Protein AF-A0A960NWM0-F1 (afdb_monomer)

Mean predicted aligned error: 8.38 Å

Secondary structure (DSSP, 8-state):
--EEE-HHHHHHHHTT-S-HHHHHHHHTT-EEE-TTHHHHHHHHHH-SS--SHHHHHHHHS-HHHHHHHHHGGGSS-----

Foldseek 3Di:
DADEDELVQVLCLQLVNHDPVSVVCVVVVRYDYDPCNVVLQVCLVPDPPNDDPNVVVLVVRDPVSNVSSVVCVVVDDDDDD

Radius of gyration: 12.51 Å; Cα contacts (8 Å, |Δi|>4): 63; chains: 1; bounding box: 30×26×30 Å

Structure (mmCIF, N/CA/C/O backbone):
data_AF-A0A960NWM0-F1
#
_entry.id   AF-A0A960NWM0-F1
#
loop_
_atom_site.group_PDB
_atom_site.id
_atom_site.type_symbol
_atom_site.label_atom_id
_atom_site.label_alt_id
_atom_site.label_comp_id
_atom_site.label_asym_id
_atom_site.label_entity_id
_atom_site.label_seq_id
_atom_site.pdbx_PDB_ins_code
_atom_site.Cartn_x
_atom_site.Cartn_y
_atom_site.Cartn_z
_atom_site.occupancy
_atom_site.B_iso_or_equiv
_atom_site.auth_seq_id
_atom_site.auth_comp_id
_atom_site.auth_asym_id
_atom_site.auth_atom_id
_atom_site.pdbx_PDB_model_num
ATOM 1 N N . MET A 1 1 ? -13.723 0.197 15.425 1.00 66.44 1 MET A N 1
ATOM 2 C CA . MET A 1 1 ? -12.676 1.126 15.919 1.00 66.44 1 MET A CA 1
ATOM 3 C C . MET A 1 1 ? -12.005 1.724 14.698 1.00 66.44 1 MET A C 1
ATOM 5 O O . MET A 1 1 ? -11.787 0.982 13.763 1.00 66.44 1 MET A O 1
ATOM 9 N N . THR A 1 2 ? -11.729 3.025 14.641 1.00 75.88 2 THR A N 1
ATOM 10 C CA . THR A 1 2 ? -11.229 3.658 13.405 1.00 75.88 2 THR A CA 1
ATOM 11 C C . THR A 1 2 ? -9.709 3.788 13.437 1.00 75.88 2 THR A C 1
ATOM 13 O O . THR A 1 2 ? -9.178 4.405 14.360 1.00 75.88 2 THR A O 1
ATOM 16 N N . LEU A 1 3 ? -9.013 3.236 12.438 1.00 85.44 3 LEU A N 1
ATOM 17 C CA . LEU A 1 3 ? -7.555 3.285 12.324 1.00 85.44 3 LEU A CA 1
ATOM 18 C C . LEU A 1 3 ? -7.146 4.252 11.207 1.00 85.44 3 LEU A C 1
ATOM 20 O O . LEU A 1 3 ? -7.481 4.049 10.041 1.00 85.44 3 LEU A O 1
ATOM 24 N N . VAL A 1 4 ? -6.407 5.306 11.552 1.00 85.62 4 VAL A N 1
ATOM 25 C CA . VAL A 1 4 ? -5.805 6.205 10.558 1.00 85.62 4 VAL A CA 1
ATOM 26 C C . VAL A 1 4 ? -4.387 5.729 10.281 1.00 85.62 4 VAL A C 1
ATOM 28 O O . VAL A 1 4 ? -3.568 5.675 11.196 1.00 85.62 4 VAL A O 1
ATOM 31 N N . VAL A 1 5 ? -4.098 5.397 9.025 1.00 85.38 5 VAL A N 1
ATOM 32 C CA . VAL A 1 5 ? -2.791 4.888 8.598 1.00 85.38 5 VAL A CA 1
ATOM 33 C C . VAL A 1 5 ? -2.101 5.852 7.642 1.00 85.38 5 VAL A C 1
ATOM 35 O O . VAL A 1 5 ? -2.746 6.617 6.916 1.00 85.38 5 VAL A O 1
ATOM 38 N N . ASP A 1 6 ? -0.770 5.814 7.641 1.00 86.56 6 ASP A N 1
ATOM 39 C CA . ASP A 1 6 ? 0.029 6.500 6.633 1.00 86.56 6 ASP A CA 1
ATOM 40 C C . ASP A 1 6 ? 0.043 5.734 5.296 1.00 86.56 6 ASP A C 1
ATOM 42 O O . ASP A 1 6 ? -0.486 4.628 5.159 1.00 86.56 6 ASP A O 1
ATOM 46 N N . ASP A 1 7 ? 0.663 6.334 4.283 1.00 81.06 7 ASP A N 1
ATOM 47 C CA . ASP A 1 7 ? 0.732 5.749 2.945 1.00 81.06 7 ASP A CA 1
ATOM 48 C C . ASP A 1 7 ? 1.562 4.462 2.870 1.00 81.06 7 ASP A C 1
ATOM 50 O O . ASP A 1 7 ? 1.361 3.666 1.954 1.00 81.06 7 ASP A O 1
ATOM 54 N N . ALA A 1 8 ? 2.531 4.274 3.769 1.00 82.81 8 ALA A N 1
ATOM 55 C CA . ALA A 1 8 ? 3.375 3.089 3.767 1.00 82.81 8 ALA A CA 1
ATOM 56 C C . ALA A 1 8 ? 2.590 1.880 4.282 1.00 82.81 8 ALA A C 1
ATOM 58 O O . ALA A 1 8 ? 2.614 0.827 3.650 1.00 82.81 8 ALA A O 1
ATOM 59 N N . LEU A 1 9 ? 1.836 2.058 5.367 1.00 87.81 9 LEU A N 1
ATOM 60 C CA . LEU A 1 9 ? 0.932 1.036 5.891 1.00 87.81 9 LEU A CA 1
ATOM 61 C C . LEU A 1 9 ? -0.231 0.762 4.935 1.00 87.81 9 LEU A C 1
ATOM 63 O O . LEU A 1 9 ? -0.599 -0.391 4.723 1.00 87.81 9 LEU A O 1
ATOM 67 N N . LEU A 1 10 ? -0.771 1.800 4.291 1.00 85.81 10 LEU A N 1
ATOM 68 C CA . LEU A 1 10 ? -1.773 1.617 3.245 1.00 85.81 10 LEU A CA 1
ATOM 69 C C . LEU A 1 10 ? -1.224 0.812 2.060 1.00 85.81 10 LEU A C 1
ATOM 71 O O . LEU A 1 10 ? -1.919 -0.052 1.530 1.00 85.81 10 LEU A O 1
ATOM 75 N N . LEU A 1 11 ? 0.015 1.084 1.638 1.00 84.62 11 LEU A N 1
ATOM 76 C CA . LEU A 1 11 ? 0.665 0.316 0.580 1.00 84.62 11 LEU A CA 1
ATOM 77 C C . LEU A 1 11 ? 0.765 -1.165 0.959 1.00 84.62 11 LEU A C 1
ATOM 79 O O . LEU A 1 11 ? 0.504 -2.019 0.115 1.00 84.62 11 LEU A O 1
ATOM 83 N N . ASP A 1 12 ? 1.105 -1.463 2.211 1.00 88.31 12 ASP A N 1
ATOM 84 C CA . ASP A 1 12 ? 1.221 -2.838 2.694 1.00 88.31 12 ASP A CA 1
ATOM 85 C C . ASP A 1 12 ? -0.135 -3.560 2.691 1.00 88.31 12 ASP A C 1
ATOM 87 O O . ASP A 1 12 ? -0.214 -4.713 2.258 1.00 88.31 12 ASP A O 1
ATOM 91 N N . VAL A 1 13 ? -1.216 -2.868 3.071 1.00 88.31 13 VAL A N 1
ATOM 92 C CA . VAL A 1 13 ? -2.595 -3.381 2.970 1.00 88.31 13 VAL A CA 1
ATOM 93 C C . VAL A 1 13 ? -2.953 -3.690 1.516 1.00 88.31 13 VAL A C 1
ATOM 95 O O . VAL A 1 13 ? -3.379 -4.797 1.195 1.00 88.31 13 VAL A O 1
ATOM 98 N N . LEU A 1 14 ? -2.736 -2.738 0.605 1.00 83.94 14 LEU A N 1
ATOM 99 C CA . LEU A 1 14 ? -3.077 -2.909 -0.812 1.00 83.94 14 LEU A CA 1
ATOM 100 C C . LEU A 1 14 ? -2.224 -3.987 -1.503 1.00 83.94 14 LEU A C 1
ATOM 102 O O . LEU A 1 14 ? -2.691 -4.643 -2.433 1.00 83.94 14 LEU A O 1
ATOM 106 N N . ALA A 1 15 ? -0.984 -4.185 -1.055 1.00 85.06 15 ALA A N 1
ATOM 107 C CA . ALA A 1 15 ? -0.098 -5.236 -1.548 1.00 85.06 15 ALA A CA 1
ATOM 108 C C . ALA A 1 15 ? -0.366 -6.613 -0.904 1.00 85.06 15 ALA A C 1
ATOM 110 O O . ALA A 1 15 ? 0.240 -7.602 -1.324 1.00 85.06 15 ALA A O 1
ATOM 111 N N . GLY A 1 16 ? -1.261 -6.696 0.090 1.00 85.06 16 GLY A N 1
ATOM 112 C CA . GLY A 1 16 ? -1.583 -7.929 0.815 1.00 85.06 16 GLY A CA 1
ATOM 113 C C . GLY A 1 16 ? -0.426 -8.447 1.673 1.00 85.06 16 GLY A C 1
ATOM 114 O O . GLY A 1 16 ? -0.234 -9.658 1.775 1.00 85.06 16 GLY A O 1
ATOM 115 N N . VAL A 1 17 ? 0.385 -7.537 2.217 1.00 89.38 17 VAL A N 1
ATOM 116 C CA . VAL A 1 17 ? 1.565 -7.835 3.054 1.00 89.38 17 VAL A CA 1
ATOM 117 C C . VAL A 1 17 ? 1.501 -7.165 4.423 1.00 89.38 17 VAL A C 1
ATOM 119 O O . VAL A 1 17 ? 2.470 -7.232 5.177 1.00 89.38 17 VAL A O 1
ATOM 122 N N . ALA A 1 18 ? 0.389 -6.495 4.725 1.00 90.31 18 ALA A N 1
ATOM 123 C CA . ALA A 1 18 ? 0.139 -5.919 6.033 1.00 90.31 18 ALA A CA 1
ATOM 124 C C . ALA A 1 18 ? 0.140 -6.996 7.125 1.00 90.31 18 ALA A C 1
ATOM 126 O O . ALA A 1 18 ? -0.180 -8.162 6.882 1.00 90.31 18 ALA A O 1
ATOM 127 N N . ASP A 1 19 ? 0.470 -6.569 8.343 1.00 93.12 19 ASP A N 1
ATOM 128 C CA . ASP A 1 19 ? 0.266 -7.382 9.538 1.00 93.12 19 ASP A CA 1
ATOM 129 C C . ASP A 1 19 ? -1.207 -7.853 9.636 1.00 93.12 19 ASP A C 1
ATOM 131 O O . ASP A 1 19 ? -2.107 -7.097 9.243 1.00 93.12 19 ASP A O 1
ATOM 135 N N . PRO A 1 20 ? -1.489 -9.072 10.144 1.00 92.69 20 PRO A N 1
ATOM 136 C CA . PRO A 1 20 ? -2.844 -9.613 10.201 1.00 92.69 20 PRO A CA 1
ATOM 137 C C . PRO A 1 20 ? -3.867 -8.723 10.910 1.00 92.69 20 PRO A C 1
ATOM 139 O O . PRO A 1 20 ? -5.026 -8.708 10.496 1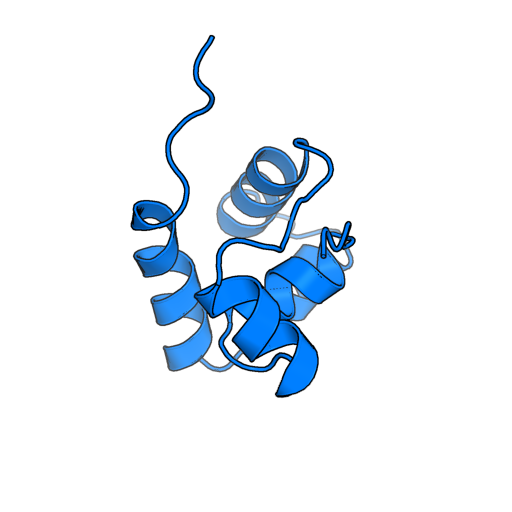.00 92.69 20 PRO A O 1
ATOM 142 N N . GLU A 1 21 ? -3.483 -7.983 11.952 1.00 92.12 21 GLU A N 1
ATOM 143 C CA . GLU A 1 21 ? -4.407 -7.091 12.660 1.00 92.12 21 GLU A CA 1
ATOM 144 C C . GLU A 1 21 ? -4.842 -5.929 11.759 1.00 92.12 21 GLU A C 1
ATOM 146 O O . GLU A 1 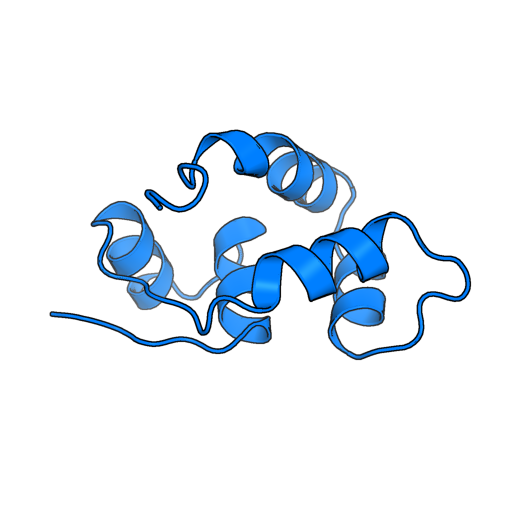21 ? -6.034 -5.626 11.634 1.00 92.12 21 GLU A O 1
ATOM 151 N N . LEU A 1 22 ? -3.878 -5.335 11.052 1.00 90.62 22 LEU A N 1
ATOM 152 C CA . LEU A 1 22 ? -4.121 -4.260 10.098 1.00 90.62 22 LEU A CA 1
ATOM 153 C C . LEU A 1 22 ? -4.918 -4.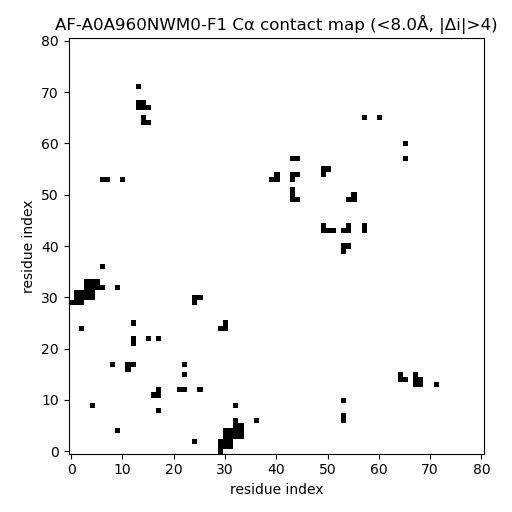750 8.880 1.00 90.62 22 LEU A C 1
ATOM 155 O O . LEU A 1 22 ? -5.830 -4.059 8.424 1.00 90.62 22 LEU A O 1
ATOM 159 N N . GLN A 1 23 ? -4.618 -5.950 8.378 1.00 92.44 23 GLN A N 1
ATOM 160 C CA . GLN A 1 23 ? -5.368 -6.549 7.275 1.00 92.44 23 GLN A CA 1
ATOM 161 C C . GLN A 1 23 ? -6.832 -6.798 7.665 1.00 92.44 23 GLN A C 1
ATOM 163 O O . GLN A 1 23 ? -7.731 -6.443 6.910 1.00 92.44 23 GLN A O 1
ATOM 168 N N . GLN A 1 24 ? -7.096 -7.306 8.873 1.00 91.19 24 GLN A N 1
ATOM 169 C CA . GLN A 1 24 ? -8.466 -7.497 9.356 1.00 91.19 24 GLN A CA 1
ATOM 170 C C . GLN A 1 24 ? -9.224 -6.176 9.538 1.00 91.19 24 GLN A C 1
ATOM 172 O O . GLN A 1 24 ? -10.421 -6.116 9.262 1.00 91.19 24 GLN A O 1
ATOM 177 N N . ALA A 1 25 ? -8.558 -5.119 10.011 1.00 88.94 25 ALA A N 1
ATOM 178 C CA . ALA A 1 25 ? -9.166 -3.791 10.084 1.00 88.94 25 ALA A CA 1
ATOM 179 C C . ALA A 1 25 ? -9.524 -3.267 8.681 1.00 88.94 25 ALA A C 1
ATOM 181 O O . ALA A 1 25 ? -10.592 -2.685 8.489 1.00 88.94 25 ALA A O 1
ATOM 182 N N . ALA A 1 26 ? -8.670 -3.511 7.682 1.00 87.62 26 ALA A N 1
ATOM 183 C CA . ALA A 1 26 ? -8.952 -3.152 6.294 1.00 87.62 26 ALA A CA 1
ATOM 184 C C . ALA A 1 26 ? -10.152 -3.931 5.735 1.00 87.62 26 ALA A C 1
ATOM 186 O O . ALA A 1 26 ? -11.049 -3.323 5.153 1.00 87.62 26 ALA A O 1
ATOM 187 N N . ASP A 1 27 ? -10.217 -5.242 5.984 1.00 87.62 27 ASP A N 1
ATOM 188 C CA . ASP A 1 27 ? -11.324 -6.105 5.554 1.00 87.62 27 ASP A CA 1
ATOM 189 C C . ASP A 1 27 ? -12.665 -5.691 6.195 1.00 87.62 27 ASP A C 1
ATOM 191 O O . ASP A 1 27 ? -13.730 -5.870 5.603 1.00 87.62 27 ASP A O 1
ATOM 195 N N . ARG A 1 28 ? -12.622 -5.088 7.393 1.00 89.88 28 ARG A N 1
ATOM 196 C CA . ARG A 1 28 ? -13.782 -4.505 8.090 1.00 89.88 28 ARG A CA 1
ATOM 197 C C . ARG A 1 28 ? -14.135 -3.078 7.647 1.00 89.88 28 ARG A C 1
ATOM 199 O O . ARG A 1 28 ? -15.122 -2.529 8.132 1.00 89.88 28 ARG A O 1
ATOM 206 N N . GLY A 1 29 ? -13.361 -2.466 6.748 1.00 85.38 29 GLY A N 1
ATOM 207 C CA . GLY A 1 29 ? -13.566 -1.078 6.318 1.00 85.38 29 GLY A CA 1
ATOM 208 C C . GLY A 1 29 ? -13.208 -0.037 7.385 1.00 85.38 29 GLY A C 1
ATOM 209 O O . GLY A 1 29 ? -13.719 1.078 7.356 1.00 85.38 29 GLY A O 1
ATOM 210 N N . GLU A 1 30 ? -12.344 -0.392 8.337 1.00 89.50 30 GLU A N 1
ATOM 211 C CA . GLU A 1 30 ? -11.972 0.443 9.486 1.00 89.50 30 GLU A CA 1
ATOM 212 C C . GLU A 1 30 ? -10.690 1.268 9.256 1.00 89.50 30 GLU A C 1
ATOM 214 O O . GLU A 1 30 ? -10.273 2.031 10.133 1.00 89.50 30 GLU A O 1
ATOM 219 N N . VAL A 1 31 ? -10.056 1.121 8.086 1.00 85.00 31 VAL A N 1
ATOM 220 C CA . VAL A 1 31 ? -8.805 1.798 7.718 1.00 85.00 31 VAL A CA 1
ATOM 221 C C . VAL A 1 31 ? -9.087 3.066 6.919 1.00 85.00 31 VAL A C 1
ATOM 223 O O . VAL A 1 31 ? -9.664 3.034 5.833 1.00 85.00 31 VAL A O 1
ATOM 226 N N . HIS A 1 32 ? -8.606 4.192 7.436 1.00 83.06 32 HIS A N 1
ATOM 227 C CA . HIS A 1 32 ? -8.703 5.502 6.807 1.00 83.06 32 HIS A CA 1
ATOM 228 C C . HIS A 1 32 ? -7.320 6.071 6.524 1.00 83.06 32 HIS A C 1
ATOM 230 O O . HIS A 1 32 ? -6.343 5.788 7.213 1.00 83.06 32 HIS A O 1
ATOM 236 N N . THR A 1 33 ? -7.246 6.920 5.508 1.00 80.31 33 THR A N 1
ATOM 237 C CA . THR A 1 33 ? -5.992 7.489 5.021 1.00 80.31 33 THR A CA 1
ATOM 238 C C . THR A 1 33 ? -6.148 8.995 4.894 1.00 80.31 33 THR A C 1
ATOM 240 O O . THR A 1 33 ? -7.249 9.520 4.689 1.00 80.31 33 THR A O 1
ATOM 243 N N . THR A 1 34 ? -5.037 9.718 4.966 1.00 71.12 34 THR A N 1
ATOM 244 C CA . THR A 1 34 ? -5.045 11.120 4.542 1.00 71.12 34 THR A CA 1
ATOM 245 C C . THR A 1 34 ? -5.159 11.130 3.013 1.00 71.12 34 THR A C 1
ATOM 247 O O . THR A 1 34 ? -4.344 10.531 2.315 1.00 71.12 34 THR A O 1
ATOM 250 N N . GLY A 1 35 ? -6.214 11.741 2.461 1.00 66.56 35 GLY A N 1
ATOM 251 C CA . GLY A 1 35 ? -6.661 11.544 1.067 1.00 66.56 35 GLY A CA 1
ATOM 252 C C . GLY A 1 35 ? -5.687 11.909 -0.072 1.00 66.56 35 GLY A C 1
ATOM 253 O O . GLY A 1 35 ? -6.085 11.891 -1.232 1.00 66.56 35 GLY A O 1
ATOM 254 N N . CYS A 1 36 ? -4.427 12.229 0.223 1.00 73.69 36 CYS A N 1
ATOM 255 C CA . CYS A 1 36 ? -3.367 12.476 -0.755 1.00 73.69 36 CYS A CA 1
ATOM 256 C C . CYS A 1 36 ? -2.712 11.189 -1.293 1.00 73.69 36 CYS A C 1
ATOM 258 O O . CYS A 1 36 ? -1.954 11.259 -2.265 1.00 73.69 36 CYS A O 1
ATOM 260 N N . TRP A 1 37 ? -2.985 10.025 -0.693 1.00 75.75 37 TRP A N 1
ATOM 261 C CA . TRP A 1 37 ? -2.353 8.753 -1.062 1.00 75.75 37 TRP A CA 1
ATOM 262 C C . TRP A 1 37 ? -2.576 8.378 -2.535 1.00 75.75 37 TRP A C 1
ATOM 264 O O . TRP A 1 37 ? -1.633 7.974 -3.207 1.00 75.75 37 TRP A O 1
ATOM 274 N N . TYR A 1 38 ? -3.789 8.576 -3.072 1.00 69.19 38 TYR A N 1
ATOM 275 C CA . TYR A 1 38 ? -4.124 8.206 -4.452 1.00 69.19 38 TYR A CA 1
ATOM 276 C C . TYR A 1 38 ? -3.300 9.009 -5.462 1.00 69.19 38 TYR A C 1
ATOM 278 O O . TYR A 1 38 ? -2.771 8.454 -6.424 1.00 69.19 38 TYR A O 1
ATOM 286 N N . TYR A 1 39 ? -3.131 10.312 -5.215 1.00 71.38 39 TYR A N 1
ATOM 287 C CA . TYR A 1 39 ? -2.287 11.173 -6.042 1.00 71.38 39 TYR A CA 1
ATOM 288 C C . TYR A 1 39 ? -0.820 10.730 -5.989 1.00 71.38 39 TYR A C 1
ATOM 290 O O . TYR A 1 39 ? -0.180 10.584 -7.032 1.00 71.38 39 TYR A O 1
ATOM 298 N N . ARG A 1 40 ? -0.292 10.462 -4.786 1.00 74.06 40 ARG A N 1
ATOM 299 C CA . ARG A 1 40 ? 1.098 10.018 -4.601 1.00 74.06 40 ARG A CA 1
ATOM 300 C C . ARG A 1 40 ? 1.350 8.648 -5.229 1.00 74.06 40 ARG A C 1
ATOM 302 O O . ARG A 1 40 ? 2.362 8.478 -5.905 1.00 74.06 40 ARG A O 1
ATOM 309 N N . LEU A 1 41 ? 0.412 7.715 -5.086 1.00 75.56 41 LEU A N 1
ATOM 310 C CA . LEU A 1 41 ? 0.477 6.399 -5.709 1.00 75.56 41 LEU A CA 1
ATOM 311 C C . LEU A 1 41 ? 0.388 6.498 -7.234 1.00 75.56 41 LEU A C 1
ATOM 313 O O . LEU A 1 41 ? 1.223 5.935 -7.933 1.00 75.56 41 LEU A O 1
ATOM 317 N N . SER A 1 42 ? -0.576 7.252 -7.766 1.00 71.25 42 SER A N 1
ATOM 318 C CA . SER A 1 42 ? -0.723 7.429 -9.213 1.00 71.25 42 SER A CA 1
ATOM 319 C C . SER A 1 42 ? 0.537 8.032 -9.828 1.00 71.25 42 SER A C 1
ATOM 321 O O . SER A 1 42 ? 0.985 7.558 -10.869 1.00 71.25 42 SER A O 1
ATOM 323 N N . ARG A 1 43 ? 1.154 9.022 -9.172 1.00 72.81 43 ARG A N 1
ATOM 324 C CA . ARG A 1 43 ? 2.448 9.565 -9.600 1.00 72.81 43 ARG A CA 1
ATOM 325 C C . ARG A 1 43 ? 3.569 8.539 -9.523 1.00 72.81 43 ARG A C 1
ATOM 327 O O . ARG A 1 43 ? 4.340 8.434 -10.466 1.00 72.81 43 ARG A O 1
ATOM 334 N N . ALA A 1 44 ? 3.652 7.771 -8.441 1.00 73.38 44 ALA A N 1
ATOM 335 C CA . ALA A 1 44 ? 4.661 6.726 -8.317 1.00 73.38 44 ALA A CA 1
ATOM 336 C C . ALA A 1 44 ? 4.523 5.652 -9.409 1.00 73.38 44 ALA A C 1
ATOM 338 O O . ALA A 1 44 ? 5.527 5.136 -9.870 1.00 73.38 44 ALA A O 1
ATOM 339 N N . LEU A 1 45 ? 3.303 5.345 -9.854 1.00 72.12 45 LEU A N 1
ATOM 340 C CA . LEU A 1 45 ? 3.049 4.345 -10.892 1.00 72.12 45 LEU A CA 1
ATOM 341 C C . LEU A 1 45 ? 3.245 4.852 -12.331 1.00 72.12 45 LEU A C 1
ATOM 343 O O . LEU A 1 45 ? 3.487 4.037 -13.213 1.00 72.12 45 LEU A O 1
ATOM 347 N N . HIS A 1 46 ? 3.111 6.161 -12.582 1.00 69.12 46 HIS A N 1
ATOM 348 C CA . HIS A 1 46 ? 3.055 6.718 -13.946 1.00 69.12 46 HIS A CA 1
ATOM 349 C C . HIS A 1 46 ? 4.135 7.767 -14.254 1.00 69.12 46 HIS A C 1
ATOM 351 O O . HIS A 1 46 ? 4.187 8.264 -15.375 1.00 69.12 46 HIS A O 1
ATOM 357 N N . SER A 1 47 ? 4.962 8.177 -13.287 1.00 60.53 47 SER A N 1
ATOM 358 C CA . SER A 1 47 ? 5.994 9.201 -13.501 1.00 60.53 47 SER A CA 1
ATOM 359 C C . SER A 1 47 ? 7.401 8.611 -13.423 1.00 60.53 47 SER A C 1
ATOM 361 O O . SER A 1 47 ? 7.843 8.190 -12.355 1.00 60.53 47 SER A O 1
ATOM 363 N N . GLU A 1 48 ? 8.140 8.681 -14.530 1.00 54.41 48 GLU A N 1
ATOM 364 C CA . GLU A 1 48 ? 9.603 8.645 -14.508 1.00 54.41 48 GLU A CA 1
ATOM 365 C C . GLU A 1 48 ? 10.147 10.075 -14.305 1.00 54.41 48 GLU A C 1
ATOM 367 O O . GLU A 1 48 ? 9.654 11.004 -14.949 1.00 54.41 48 GLU A O 1
ATOM 372 N N . PRO A 1 49 ? 11.140 10.306 -13.425 1.00 55.59 49 PRO A N 1
ATOM 373 C CA . PRO A 1 49 ? 11.791 9.344 -12.542 1.00 55.59 49 PRO A CA 1
ATOM 374 C C . PRO A 1 49 ? 10.977 9.080 -11.262 1.00 55.59 49 PRO A C 1
ATOM 376 O O . PRO A 1 49 ? 10.494 9.995 -10.591 1.00 55.59 49 PRO A O 1
ATOM 379 N N . MET A 1 50 ? 10.883 7.802 -10.891 1.00 56.84 50 MET A N 1
ATOM 380 C CA . MET A 1 50 ? 10.246 7.307 -9.667 1.00 56.84 50 MET A CA 1
ATOM 381 C C . MET A 1 50 ? 11.058 7.698 -8.415 1.00 56.84 50 MET A C 1
ATOM 383 O O . MET A 1 50 ? 11.749 6.879 -7.811 1.00 56.84 50 MET A O 1
ATOM 387 N N . VAL A 1 51 ? 10.985 8.964 -8.000 1.00 56.28 51 VAL A N 1
ATOM 388 C CA . VAL A 1 51 ? 11.701 9.485 -6.822 1.00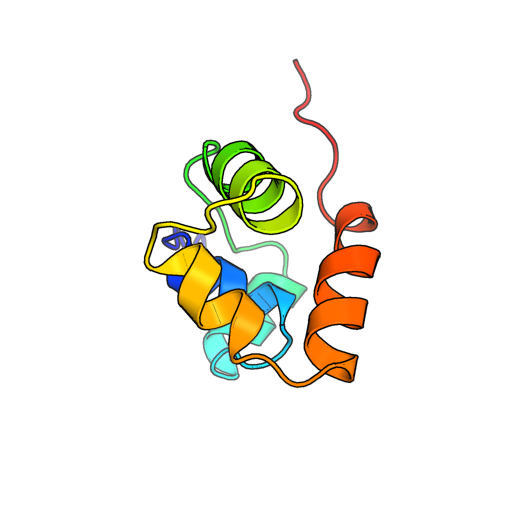 56.28 51 VAL A CA 1
ATOM 389 C C . VAL A 1 51 ? 10.765 9.513 -5.610 1.00 56.28 51 VAL A C 1
ATOM 391 O O . VAL A 1 51 ? 9.795 10.265 -5.583 1.00 56.28 51 VAL A O 1
ATOM 394 N N . GLY A 1 52 ? 11.046 8.689 -4.593 1.00 62.88 52 GLY A N 1
ATOM 395 C CA . GLY A 1 52 ? 10.300 8.691 -3.326 1.00 62.88 52 GLY A CA 1
ATOM 396 C C . GLY A 1 52 ? 10.270 7.339 -2.605 1.00 62.88 52 GLY A C 1
ATOM 397 O O . GLY A 1 52 ? 10.573 6.297 -3.184 1.00 62.88 52 GLY A O 1
ATOM 398 N N . ALA A 1 53 ? 9.904 7.345 -1.318 1.00 67.62 53 ALA A N 1
ATOM 399 C CA . ALA A 1 53 ? 9.808 6.128 -0.500 1.00 67.62 53 ALA A CA 1
ATOM 400 C C . ALA A 1 53 ? 8.750 5.136 -1.028 1.00 67.62 53 ALA A C 1
ATOM 402 O O . ALA A 1 53 ? 9.017 3.938 -1.093 1.00 67.62 53 ALA A O 1
ATOM 403 N N . LEU A 1 54 ? 7.598 5.645 -1.483 1.00 70.12 54 LEU A N 1
ATOM 404 C CA . LEU A 1 54 ? 6.535 4.860 -2.123 1.00 70.12 54 LEU A CA 1
ATOM 405 C C . LEU A 1 54 ? 7.005 4.213 -3.427 1.00 70.12 54 LEU A C 1
ATOM 407 O O . LEU A 1 54 ? 6.846 3.011 -3.610 1.00 70.12 54 LEU A O 1
ATOM 411 N N . SER A 1 55 ? 7.640 4.988 -4.306 1.00 71.12 55 SER A N 1
ATOM 412 C CA . SER A 1 55 ? 8.102 4.502 -5.606 1.00 71.12 55 SER A CA 1
ATOM 413 C C . SER A 1 55 ? 9.137 3.382 -5.460 1.00 71.12 55 SER A C 1
ATOM 415 O O . SER A 1 55 ? 9.023 2.346 -6.107 1.00 71.12 55 SER A O 1
ATOM 417 N N . ARG A 1 56 ? 10.094 3.522 -4.531 1.00 73.25 56 ARG A N 1
ATOM 418 C CA . ARG A 1 56 ? 11.069 2.456 -4.238 1.00 73.25 56 ARG A CA 1
ATOM 419 C C . ARG A 1 56 ? 10.412 1.175 -3.723 1.00 73.25 56 ARG A C 1
ATOM 421 O O . ARG A 1 56 ? 10.783 0.094 -4.172 1.00 73.25 56 ARG A O 1
ATOM 428 N N . ARG A 1 57 ? 9.427 1.280 -2.822 1.00 76.62 57 ARG A N 1
ATOM 429 C CA . ARG A 1 57 ? 8.693 0.104 -2.320 1.00 76.62 57 ARG A CA 1
ATOM 430 C C . ARG A 1 57 ? 7.893 -0.575 -3.430 1.00 76.62 57 ARG A C 1
ATOM 432 O O . ARG A 1 57 ? 7.918 -1.793 -3.512 1.00 76.62 57 ARG A O 1
ATOM 439 N N . LEU A 1 58 ? 7.266 0.192 -4.322 1.00 76.00 58 LEU A N 1
ATOM 440 C CA . LEU A 1 58 ? 6.529 -0.346 -5.470 1.00 76.00 58 LEU A CA 1
ATOM 441 C C . LEU A 1 58 ? 7.425 -1.136 -6.430 1.00 76.00 58 LEU A C 1
ATOM 443 O O . LEU A 1 58 ? 7.039 -2.221 -6.855 1.00 76.00 58 LEU A O 1
ATOM 447 N N . VAL A 1 59 ? 8.625 -0.634 -6.739 1.00 77.12 59 VAL A N 1
ATOM 448 C CA . VAL A 1 59 ? 9.602 -1.368 -7.568 1.00 77.12 59 VAL A CA 1
ATOM 449 C C . VAL A 1 59 ? 10.048 -2.662 -6.884 1.00 77.12 59 VAL A C 1
ATOM 451 O O . VAL A 1 59 ? 10.208 -3.683 -7.549 1.00 77.12 59 VAL A O 1
ATOM 454 N N . ALA A 1 60 ? 10.219 -2.629 -5.560 1.00 80.44 60 ALA A N 1
ATOM 455 C CA . ALA A 1 60 ? 10.657 -3.776 -4.771 1.00 80.44 60 ALA A CA 1
ATOM 456 C C . ALA A 1 60 ? 9.575 -4.856 -4.575 1.00 80.44 60 ALA A C 1
ATOM 458 O O . ALA A 1 60 ? 9.899 -5.969 -4.166 1.00 80.44 60 ALA A O 1
ATOM 459 N N . LEU A 1 61 ? 8.300 -4.562 -4.855 1.00 80.81 61 LEU A N 1
ATOM 460 C CA . LEU A 1 61 ? 7.234 -5.558 -4.778 1.00 80.81 61 LEU A CA 1
ATOM 461 C C . LEU A 1 61 ? 7.401 -6.626 -5.864 1.00 80.81 61 LEU A C 1
ATOM 463 O O . LEU A 1 61 ? 7.743 -6.331 -7.015 1.00 80.81 61 LEU A O 1
ATOM 467 N N . ALA A 1 62 ? 7.078 -7.867 -5.506 1.00 82.31 62 ALA A N 1
ATOM 468 C CA . ALA A 1 62 ? 6.961 -8.954 -6.467 1.00 82.31 62 ALA A CA 1
ATOM 469 C C . ALA A 1 62 ? 5.871 -8.638 -7.524 1.00 82.31 62 ALA A C 1
ATOM 471 O O . ALA A 1 62 ? 4.935 -7.882 -7.227 1.00 82.31 62 ALA A O 1
ATOM 472 N N . PRO A 1 63 ? 5.998 -9.143 -8.768 1.00 79.81 63 PRO A N 1
ATOM 473 C CA . PRO A 1 63 ? 5.090 -8.795 -9.866 1.00 79.81 63 PRO A CA 1
ATOM 474 C C . PRO A 1 63 ? 3.606 -9.054 -9.562 1.00 79.81 63 PRO A C 1
ATOM 476 O O . PRO A 1 63 ? 2.770 -8.202 -9.847 1.00 79.81 63 PRO A O 1
ATOM 479 N N . ASP A 1 64 ? 3.298 -10.169 -8.903 1.00 80.50 64 ASP A N 1
ATOM 480 C CA . ASP A 1 64 ? 1.958 -10.567 -8.454 1.00 80.50 64 ASP A CA 1
ATOM 481 C C . ASP A 1 64 ? 1.348 -9.553 -7.473 1.00 80.50 64 ASP A C 1
ATOM 483 O O . ASP A 1 64 ? 0.178 -9.182 -7.573 1.00 80.50 64 ASP A O 1
ATOM 487 N N . ARG A 1 65 ? 2.157 -9.021 -6.551 1.00 81.44 65 ARG A N 1
ATOM 488 C CA . ARG A 1 65 ? 1.714 -8.005 -5.583 1.00 81.44 65 ARG A CA 1
ATOM 489 C C . ARG A 1 65 ? 1.485 -6.650 -6.241 1.00 81.44 65 ARG A C 1
ATOM 491 O O . ARG A 1 65 ? 0.562 -5.931 -5.860 1.00 81.44 65 ARG A O 1
ATOM 498 N N . ARG A 1 66 ? 2.296 -6.303 -7.247 1.00 78.69 66 ARG A N 1
ATOM 499 C CA . ARG A 1 66 ? 2.073 -5.107 -8.074 1.00 78.69 66 ARG A CA 1
ATOM 500 C C . ARG A 1 66 ? 0.775 -5.214 -8.859 1.00 78.69 66 ARG A C 1
ATOM 502 O O . ARG A 1 66 ? 0.012 -4.257 -8.883 1.00 78.69 66 ARG A O 1
ATOM 509 N N . GLU A 1 67 ? 0.499 -6.361 -9.461 1.00 77.75 67 GLU A N 1
ATOM 510 C CA . GLU A 1 67 ? -0.753 -6.590 -10.183 1.00 77.75 67 GLU A CA 1
ATOM 511 C C . GLU A 1 67 ? -1.965 -6.481 -9.249 1.00 77.75 67 GLU A C 1
ATOM 513 O O . GLU A 1 67 ? -2.938 -5.786 -9.554 1.00 77.75 67 GLU A O 1
ATOM 518 N N . ARG A 1 68 ? -1.859 -7.053 -8.047 1.00 75.25 68 ARG A N 1
ATOM 519 C CA . ARG A 1 68 ? -2.890 -6.949 -7.011 1.00 75.25 68 ARG A CA 1
ATOM 520 C C . ARG A 1 68 ? -3.171 -5.495 -6.625 1.00 75.25 68 ARG A C 1
ATOM 522 O O . ARG A 1 68 ? -4.327 -5.080 -6.621 1.00 75.25 68 ARG A O 1
ATOM 529 N N . LEU A 1 69 ? -2.127 -4.692 -6.431 1.00 76.31 69 LEU A N 1
ATOM 530 C CA . LEU A 1 69 ? -2.234 -3.252 -6.185 1.00 76.31 69 LEU A CA 1
ATOM 531 C C . LEU A 1 69 ? -2.937 -2.503 -7.335 1.00 76.31 69 LEU A C 1
ATOM 533 O O . LEU A 1 69 ? -3.774 -1.634 -7.091 1.00 76.31 69 LEU A O 1
ATOM 537 N N . MET A 1 70 ? -2.621 -2.848 -8.587 1.00 72.88 70 MET A N 1
ATOM 538 C CA . MET A 1 70 ? -3.246 -2.243 -9.770 1.00 72.88 70 MET A CA 1
ATOM 539 C C . MET A 1 70 ? -4.729 -2.606 -9.890 1.00 72.88 70 MET A C 1
ATOM 541 O O . MET A 1 70 ? -5.543 -1.750 -10.239 1.00 72.88 70 MET A O 1
ATOM 545 N N . SER A 1 71 ? -5.090 -3.846 -9.549 1.00 68.69 71 SER A N 1
ATOM 546 C CA . SER A 1 71 ? -6.481 -4.321 -9.528 1.00 68.69 71 SER A CA 1
ATOM 547 C C . SER A 1 71 ? -7.287 -3.777 -8.336 1.00 68.69 71 SER A C 1
ATOM 549 O O . SER A 1 71 ? -8.490 -3.537 -8.448 1.00 68.69 71 SER A O 1
ATOM 551 N N . GLY A 1 72 ? -6.618 -3.476 -7.215 1.00 60.16 72 GLY A N 1
ATOM 552 C CA . GLY A 1 72 ? -7.211 -2.930 -5.990 1.00 60.16 72 GLY A CA 1
ATOM 553 C C . GLY A 1 72 ? -7.793 -1.516 -6.117 1.0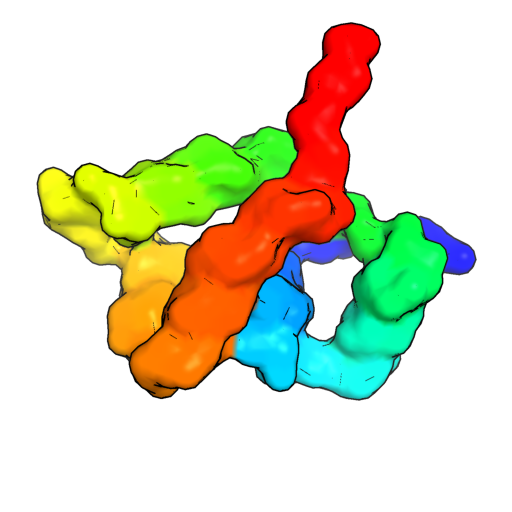0 60.16 72 GLY A C 1
ATOM 554 O O . GLY A 1 72 ? -8.506 -1.058 -5.225 1.00 60.16 72 GLY A O 1
ATOM 555 N N . ARG A 1 73 ? -7.577 -0.829 -7.249 1.00 54.41 73 ARG A N 1
ATOM 556 C CA . ARG A 1 73 ? -8.239 0.450 -7.579 1.00 54.41 73 ARG A CA 1
ATOM 557 C C . ARG A 1 73 ? -9.771 0.372 -7.575 1.00 54.41 73 ARG A C 1
ATOM 559 O O . ARG A 1 73 ? -10.414 1.404 -7.435 1.00 54.41 73 ARG A O 1
ATOM 566 N N . SER A 1 74 ? -10.344 -0.825 -7.700 1.00 48.25 74 SER A N 1
ATOM 567 C CA . SER A 1 74 ? -11.792 -1.057 -7.657 1.00 48.25 74 SER A CA 1
ATOM 568 C C . SER A 1 74 ? -12.404 -1.007 -6.247 1.00 48.25 74 SER A C 1
ATOM 570 O O . SER A 1 74 ? -13.627 -1.010 -6.137 1.00 48.25 74 SER A O 1
ATOM 572 N N . ILE A 1 75 ? -11.598 -1.026 -5.178 1.00 48.00 75 ILE A N 1
ATOM 573 C CA . ILE A 1 75 ? -12.086 -1.300 -3.811 1.00 48.00 75 ILE A CA 1
ATOM 574 C C . ILE A 1 75 ? -12.336 -0.008 -3.012 1.00 48.00 75 ILE A C 1
ATOM 576 O O . ILE A 1 75 ? -13.098 -0.012 -2.050 1.00 48.00 75 ILE A O 1
ATOM 580 N N . PHE A 1 76 ? -11.745 1.119 -3.422 1.00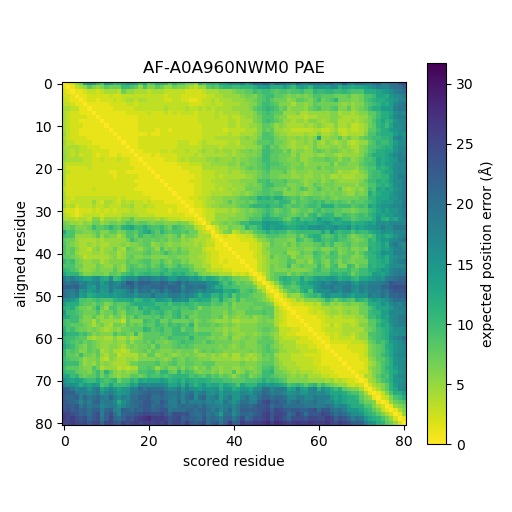 44.88 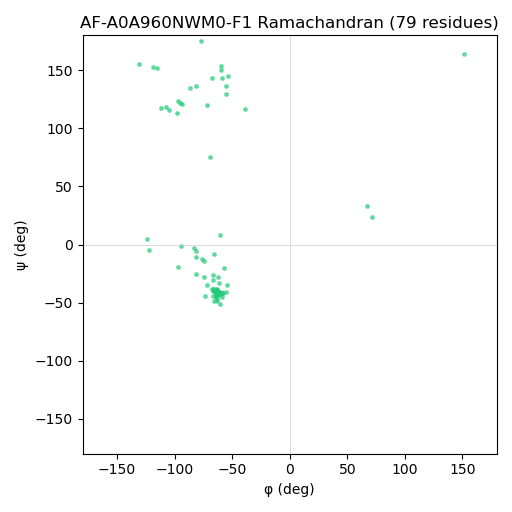76 PHE A N 1
ATOM 581 C CA . PHE A 1 76 ? -12.008 2.417 -2.800 1.00 44.88 76 PHE A CA 1
ATOM 582 C C . PHE A 1 76 ? -12.905 3.257 -3.713 1.00 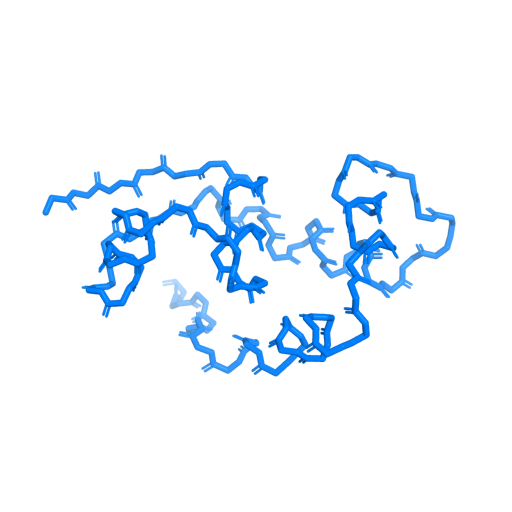44.88 76 PHE A C 1
ATOM 584 O O . PHE A 1 76 ? -12.474 3.601 -4.817 1.00 44.88 76 PHE A O 1
ATOM 591 N N . PRO A 1 77 ? -14.138 3.598 -3.290 1.00 38.97 77 PRO A N 1
ATOM 592 C CA . PRO A 1 77 ? -15.003 4.444 -4.095 1.00 38.97 77 PRO A CA 1
ATOM 593 C C . PRO A 1 77 ? -14.314 5.795 -4.354 1.00 38.97 77 PRO A C 1
ATOM 595 O O . PRO A 1 77 ? -13.615 6.311 -3.470 1.00 38.97 77 PRO A O 1
ATOM 598 N N . PRO A 1 78 ? -14.487 6.390 -5.552 1.00 40.19 78 PRO A N 1
ATOM 599 C CA . PRO A 1 78 ? -14.078 7.769 -5.777 1.00 40.19 78 PRO A CA 1
ATOM 600 C C . PRO A 1 78 ? -14.759 8.633 -4.716 1.00 40.19 78 PRO A C 1
ATOM 602 O O . PRO A 1 78 ? -15.928 8.408 -4.406 1.00 40.19 78 PRO A O 1
ATOM 605 N N . ARG A 1 79 ? -14.009 9.576 -4.129 1.00 42.00 79 ARG A N 1
ATOM 606 C CA . ARG A 1 79 ? -14.524 10.536 -3.142 1.00 42.00 79 ARG A CA 1
ATOM 607 C C . ARG A 1 79 ? -15.931 10.985 -3.545 1.00 42.00 79 ARG A C 1
ATOM 609 O O . ARG A 1 79 ? -16.081 11.622 -4.587 1.00 42.00 79 ARG A O 1
ATOM 616 N N . SER A 1 80 ? -16.928 10.673 -2.719 1.00 41.34 80 SER A N 1
ATOM 617 C CA . SER A 1 80 ? -18.167 11.444 -2.718 1.00 41.34 80 SER A CA 1
ATOM 618 C C . SER A 1 80 ? -17.779 12.903 -2.481 1.00 41.34 80 SER A C 1
ATOM 620 O O . SER A 1 80 ? -16.947 13.177 -1.610 1.00 41.34 80 SER A O 1
ATOM 622 N N . ALA A 1 81 ? -18.296 13.768 -3.351 1.00 37.25 81 ALA A N 1
ATOM 623 C CA . ALA A 1 81 ? -18.074 15.209 -3.373 1.00 37.25 81 ALA A CA 1
ATOM 624 C C . ALA A 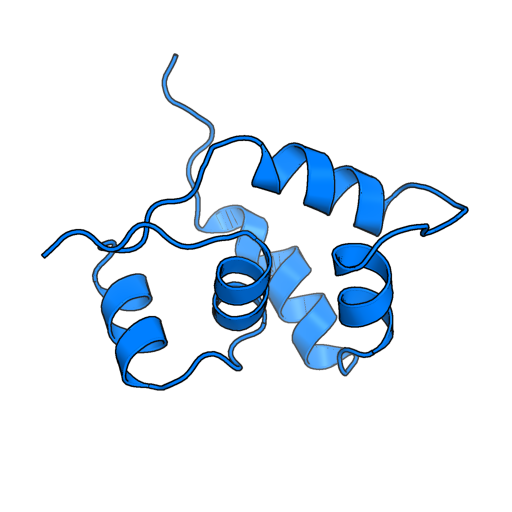1 81 ? -18.289 15.877 -2.007 1.00 37.25 81 ALA A C 1
ATOM 626 O O . ALA A 1 81 ? -19.156 15.392 -1.243 1.00 37.25 81 ALA A O 1
#

Solvent-accessible surface area (backbone atoms only — not comparable to full-atom values): 4883 Å² total; per-residue (Å²): 124,83,44,81,43,57,64,69,58,47,47,27,45,52,42,74,67,39,58,70,70,60,39,51,34,47,78,70,69,28,61,42,64,68,86,58,46,63,62,54,49,51,43,39,76,73,38,88,80,56,81,51,75,68,27,51,52,59,69,70,42,55,71,70,35,47,50,44,39,64,62,48,65,79,76,59,77,76,79,79,128

pLDDT: mean 74.47, std 14.33, range [37.25, 93.12]

Sequence (81 aa):
MTLVVDDALLLDVLAGVADPELQQAADRGEVHTTGCWYYRLSRALHSEPMVGALSRRLVALAPDRRERLMSGRSIFPPRSA